Protein AF-A0A843CYY5-F1 (afdb_monomer)

Mean predicted aligned error: 7.15 Å

Solvent-accessible surface area (backbone atoms only — not comparable to full-atom values): 9189 Å² total; per-residue (Å²): 86,82,67,50,74,70,56,49,48,54,52,48,49,54,52,49,54,50,53,34,54,78,70,70,34,45,62,39,47,37,84,82,37,45,69,58,54,43,49,47,53,52,50,39,52,52,51,27,72,76,42,71,92,47,56,50,36,55,45,39,58,68,38,98,57,36,82,52,71,67,44,72,35,47,69,52,44,49,49,51,41,52,43,46,74,77,41,31,92,64,36,48,31,38,38,29,69,84,86,55,58,30,40,29,30,77,36,49,79,65,45,68,76,61,62,56,68,72,46,53,50,42,49,54,53,37,45,76,67,73,38,46,73,47,75,48,74,72,88,74,92,70,88,60,75,57,85,86,83,88,86,75,82,82,75,86,129

Radius of gyration: 20.11 Å; Cα contacts (8 Å, |Δi|>4): 180; chains: 1; bounding box: 52×56×54 Å

Foldseek 3Di:
DWQDPVSVLVVLLVVVVVVCVVLVKQKDFLVPCLVVLLVLLVVLVVVCVVPVVDDSLCSCCPPPCVRHHVDNGSLRSVLVNVLSVPPSVLFGMWIDSVVAIATEAEDEPVCVVDPDPSSVVSQVSSVVSVHHYYYDYDDDPDTDDDDDDDDDDDDDD

pLDDT: mean 85.27, std 10.94, range [46.12, 95.69]

Structure (mmCIF, N/CA/C/O backbone):
data_AF-A0A843CYY5-F1
#
_entry.id   AF-A0A843CYY5-F1
#
loop_
_atom_site.group_PDB
_atom_site.id
_atom_site.type_symbol
_atom_site.label_atom_id
_atom_site.label_alt_id
_atom_site.label_comp_id
_atom_site.label_asym_id
_atom_site.label_entity_id
_atom_site.label_seq_id
_atom_site.pdbx_PDB_ins_code
_atom_site.Cartn_x
_atom_site.Cartn_y
_atom_site.Cartn_z
_atom_site.occupancy
_atom_site.B_iso_or_equiv
_atom_site.auth_seq_id
_atom_site.auth_comp_id
_atom_site.auth_asym_id
_atom_site.auth_atom_id
_atom_site.pdbx_PDB_model_num
ATOM 1 N N . MET A 1 1 ? -15.734 -10.743 26.485 1.00 70.56 1 MET A N 1
ATOM 2 C CA . MET A 1 1 ? -14.469 -9.974 26.623 1.00 70.56 1 MET A CA 1
ATOM 3 C C . MET A 1 1 ? -14.651 -8.635 25.928 1.00 70.56 1 MET A C 1
ATOM 5 O O . MET A 1 1 ? -15.169 -8.648 24.818 1.00 70.56 1 MET A O 1
ATOM 9 N N . LYS A 1 2 ? -14.256 -7.518 26.558 1.00 68.62 2 LYS A N 1
ATOM 10 C CA . LYS A 1 2 ? -14.249 -6.201 25.900 1.00 68.62 2 LYS A CA 1
ATOM 11 C C . LYS A 1 2 ? -13.058 -6.090 24.951 1.00 68.62 2 LYS A C 1
ATOM 13 O O . LYS A 1 2 ? -11.943 -6.459 25.321 1.00 68.62 2 LYS A O 1
ATOM 18 N N . ILE A 1 3 ? -13.302 -5.602 23.741 1.00 70.12 3 ILE A N 1
ATOM 19 C CA . ILE A 1 3 ? -12.281 -5.445 22.703 1.00 70.12 3 ILE A CA 1
ATOM 20 C C . ILE A 1 3 ? -11.519 -4.131 22.943 1.00 70.12 3 ILE A C 1
ATOM 22 O O . ILE A 1 3 ? -12.120 -3.068 23.054 1.00 70.12 3 ILE A O 1
ATOM 26 N N . ASN A 1 4 ? -10.190 -4.205 23.073 1.00 78.12 4 ASN A N 1
ATOM 27 C CA . ASN A 1 4 ? -9.331 -3.030 23.271 1.00 78.12 4 ASN A CA 1
ATOM 28 C C . ASN A 1 4 ? -9.004 -2.322 21.939 1.00 78.12 4 ASN A C 1
ATOM 30 O O . ASN A 1 4 ? -9.298 -2.840 20.862 1.00 78.12 4 ASN A O 1
ATOM 34 N N . SER A 1 5 ? -8.357 -1.155 21.999 1.00 75.31 5 SER A N 1
ATOM 35 C CA . SER A 1 5 ? -8.037 -0.332 20.819 1.00 75.31 5 SER A CA 1
ATOM 36 C C . SER A 1 5 ? -7.195 -1.056 19.759 1.00 75.31 5 SER A C 1
ATOM 38 O O . SER A 1 5 ? -7.443 -0.897 18.566 1.00 75.31 5 SER A O 1
ATOM 40 N N . GLU A 1 6 ? -6.241 -1.898 20.165 1.00 80.00 6 GLU A N 1
ATOM 41 C CA . GLU A 1 6 ? -5.430 -2.696 19.235 1.00 80.00 6 GLU A CA 1
ATOM 42 C C . GLU A 1 6 ? -6.278 -3.741 18.496 1.00 80.00 6 GLU A C 1
ATOM 44 O O . GLU A 1 6 ? -6.157 -3.929 17.284 1.00 80.00 6 GLU A O 1
ATOM 49 N N . SER A 1 7 ? -7.169 -4.412 19.223 1.00 82.00 7 SER A N 1
ATOM 50 C CA . SER A 1 7 ? -8.082 -5.395 18.645 1.00 82.00 7 SER A CA 1
ATOM 51 C C . SER A 1 7 ? -9.117 -4.720 17.739 1.00 82.00 7 SER A C 1
ATOM 53 O O . SER A 1 7 ? -9.417 -5.240 16.667 1.00 82.00 7 SER A O 1
ATOM 55 N N . MET A 1 8 ? -9.579 -3.518 18.100 1.00 82.12 8 MET A N 1
ATOM 56 C CA . MET A 1 8 ? -10.411 -2.685 17.229 1.00 82.12 8 MET A CA 1
ATOM 57 C C . MET A 1 8 ? -9.681 -2.302 15.944 1.00 82.12 8 MET A C 1
ATOM 59 O O . MET A 1 8 ? -10.270 -2.403 14.871 1.00 82.12 8 MET A O 1
ATOM 63 N N . LYS A 1 9 ? -8.391 -1.940 16.008 1.00 84.25 9 LYS A N 1
ATOM 64 C CA . LYS A 1 9 ? -7.600 -1.675 14.798 1.00 84.25 9 LYS A CA 1
ATOM 65 C C . LYS A 1 9 ? -7.563 -2.900 13.878 1.00 84.25 9 LYS A C 1
ATOM 67 O O . LYS A 1 9 ? -7.775 -2.750 12.682 1.00 84.25 9 LYS A O 1
ATOM 72 N N . LYS A 1 10 ? -7.373 -4.110 14.417 1.00 87.12 10 LYS A N 1
ATOM 73 C CA . LYS A 1 10 ? -7.401 -5.354 13.619 1.00 87.12 10 LYS A CA 1
ATOM 74 C C . LYS A 1 10 ? -8.759 -5.587 12.950 1.00 87.12 10 LYS A C 1
ATOM 76 O O . LYS A 1 10 ? -8.797 -5.946 11.780 1.00 87.12 10 LYS A O 1
ATOM 81 N N . ILE A 1 11 ? -9.864 -5.336 13.655 1.00 87.75 11 ILE A N 1
ATOM 82 C CA . ILE A 1 11 ? -11.215 -5.419 13.072 1.00 87.75 11 ILE A CA 1
ATOM 83 C C . ILE A 1 11 ? -11.374 -4.403 11.938 1.00 87.75 11 ILE A C 1
ATOM 85 O O . ILE A 1 11 ? -11.865 -4.746 10.866 1.00 87.75 11 ILE A O 1
ATOM 89 N N . LEU A 1 12 ? -10.920 -3.167 12.145 1.00 88.94 12 LEU A N 1
ATOM 90 C CA . LEU A 1 12 ? -10.977 -2.126 11.122 1.00 88.94 12 LEU A CA 1
ATOM 91 C C . LEU A 1 12 ? -10.107 -2.450 9.904 1.00 88.94 12 LEU A C 1
ATOM 93 O O . LEU A 1 12 ? -10.493 -2.095 8.798 1.00 88.94 12 LEU A O 1
ATOM 97 N N . MET A 1 13 ? -8.975 -3.140 10.076 1.00 92.00 13 MET A N 1
ATOM 98 C CA . MET A 1 13 ? -8.178 -3.629 8.945 1.00 92.00 13 MET A CA 1
ATOM 99 C C . MET A 1 13 ? -8.980 -4.617 8.095 1.00 92.00 13 MET A C 1
ATOM 101 O O . MET A 1 13 ? -9.040 -4.450 6.883 1.00 92.00 13 MET A O 1
ATOM 105 N N . VAL A 1 14 ? -9.671 -5.576 8.722 1.00 92.31 14 VAL A N 1
ATOM 106 C CA . VAL A 1 14 ? -10.551 -6.517 8.004 1.00 92.31 14 VAL A CA 1
ATOM 107 C C . VAL A 1 14 ? -11.689 -5.778 7.294 1.00 92.31 14 VAL A C 1
ATOM 109 O O . VAL A 1 14 ? -12.006 -6.083 6.148 1.00 92.31 14 VAL A O 1
ATOM 112 N N . LEU A 1 15 ? -12.287 -4.775 7.944 1.00 91.69 15 LEU A N 1
ATOM 113 C CA . LEU A 1 15 ? -13.324 -3.945 7.323 1.00 91.69 15 LEU A CA 1
ATOM 114 C C . LEU A 1 15 ? -12.790 -3.133 6.136 1.00 91.69 15 LEU A C 1
ATOM 116 O O . LEU A 1 15 ? -13.495 -3.002 5.140 1.00 91.69 15 LEU A O 1
ATOM 120 N N . ALA A 1 16 ? -11.566 -2.610 6.221 1.00 93.06 16 ALA A N 1
ATOM 121 C CA . ALA A 1 16 ? -10.923 -1.899 5.121 1.00 93.06 16 ALA A CA 1
ATOM 122 C C . ALA A 1 16 ? -10.703 -2.828 3.921 1.00 93.06 16 ALA A C 1
ATOM 124 O O . ALA A 1 16 ? -11.078 -2.485 2.805 1.00 93.06 16 ALA A O 1
ATOM 125 N N . GLU A 1 17 ? -10.180 -4.032 4.155 1.00 94.31 17 GLU A N 1
ATOM 126 C CA . GLU A 1 17 ? -10.007 -5.047 3.114 1.00 94.31 17 GLU A CA 1
ATOM 127 C C . GLU A 1 17 ? -11.332 -5.426 2.447 1.00 94.31 17 GLU A C 1
ATOM 129 O O . GLU A 1 17 ? -11.423 -5.444 1.219 1.00 94.31 17 GLU A O 1
ATOM 134 N N . GLN A 1 18 ? -12.381 -5.674 3.238 1.00 94.06 18 GLN A N 1
ATOM 135 C CA . GLN A 1 18 ? -13.714 -5.947 2.700 1.00 94.06 18 GLN A CA 1
ATOM 136 C C . GLN A 1 18 ? -14.217 -4.773 1.855 1.00 94.06 18 GLN A C 1
ATOM 138 O O . GLN A 1 18 ? -14.680 -4.981 0.738 1.00 94.06 18 GLN A O 1
ATOM 143 N N . TYR A 1 19 ? -14.056 -3.542 2.344 1.00 93.19 19 TYR A N 1
ATOM 144 C CA . TYR A 1 19 ? -14.437 -2.341 1.610 1.00 93.19 19 TYR A CA 1
ATOM 145 C C . TYR A 1 19 ? -13.687 -2.223 0.275 1.00 93.19 19 TYR A C 1
ATOM 147 O O . TYR A 1 19 ? -14.298 -1.909 -0.745 1.00 93.19 19 TYR A O 1
ATOM 155 N N . PHE A 1 20 ? -12.384 -2.506 0.244 1.00 94.31 20 PHE A N 1
ATOM 156 C CA . PHE A 1 20 ? -11.608 -2.501 -0.998 1.00 94.31 20 PHE A CA 1
ATOM 157 C C . PHE A 1 20 ? -12.118 -3.559 -1.981 1.00 94.31 20 PHE A C 1
ATOM 159 O O . PHE A 1 20 ? -12.331 -3.245 -3.153 1.00 94.31 20 PHE A O 1
ATOM 166 N N . ASN A 1 21 ? -12.380 -4.777 -1.502 1.00 94.25 21 ASN A N 1
ATOM 167 C CA . ASN A 1 21 ? -12.911 -5.867 -2.322 1.00 94.25 21 ASN A CA 1
ATOM 168 C C . ASN A 1 21 ? -14.297 -5.542 -2.896 1.00 94.25 21 ASN A C 1
ATOM 170 O O . ASN A 1 21 ? -14.517 -5.734 -4.092 1.00 94.25 21 ASN A O 1
ATOM 174 N N . ASP A 1 22 ? -15.203 -4.993 -2.084 1.00 95.62 22 ASP A N 1
ATOM 175 C CA . ASP A 1 22 ? -16.561 -4.622 -2.505 1.00 95.62 22 ASP A CA 1
ATOM 176 C C . ASP A 1 22 ? -16.556 -3.530 -3.587 1.00 95.62 22 ASP A C 1
ATOM 178 O O . ASP A 1 22 ? -17.421 -3.511 -4.463 1.00 95.62 22 ASP A O 1
ATOM 182 N N . ASN A 1 23 ? -15.556 -2.643 -3.565 1.00 93.69 23 ASN A N 1
ATOM 183 C CA . ASN A 1 23 ? -15.362 -1.603 -4.580 1.00 93.69 23 ASN A CA 1
ATOM 184 C C . ASN A 1 23 ? -14.500 -2.064 -5.772 1.00 93.69 23 ASN A C 1
ATOM 186 O O . ASN A 1 23 ? -14.226 -1.276 -6.678 1.00 93.69 23 ASN A O 1
ATOM 190 N N . GLY A 1 24 ? -14.053 -3.325 -5.794 1.00 92.81 24 GLY A N 1
ATOM 191 C CA .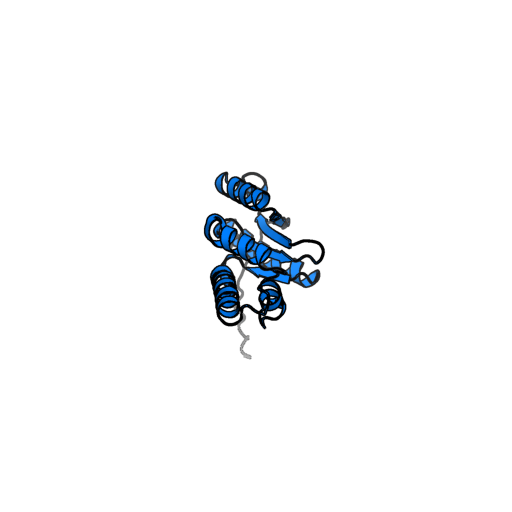 GLY A 1 24 ? -13.190 -3.863 -6.848 1.00 92.81 24 GLY A CA 1
ATOM 192 C C . GLY A 1 24 ? -11.792 -3.236 -6.892 1.00 92.81 24 GLY A C 1
ATOM 193 O O . GLY A 1 24 ? -11.138 -3.255 -7.937 1.00 92.81 24 GLY A O 1
ATOM 194 N N . TRP A 1 25 ? -11.334 -2.654 -5.784 1.00 93.44 25 TRP A N 1
ATOM 195 C CA . TRP A 1 25 ? -10.016 -2.037 -5.679 1.00 93.44 25 TRP A CA 1
ATOM 196 C C . TRP A 1 25 ? -8.936 -3.093 -5.486 1.00 93.44 25 TRP A C 1
ATOM 198 O O . TRP A 1 25 ? -9.127 -4.098 -4.801 1.00 93.44 25 TRP A O 1
ATOM 208 N N . LYS A 1 26 ? -7.763 -2.849 -6.074 1.00 92.44 26 LYS A N 1
ATOM 209 C CA . LYS A 1 26 ? -6.587 -3.694 -5.840 1.00 92.44 26 LYS A CA 1
ATOM 210 C C . LYS A 1 26 ? -5.813 -3.131 -4.665 1.00 92.44 26 LYS A C 1
ATOM 212 O O . LYS A 1 26 ? -5.663 -1.917 -4.553 1.00 92.44 26 LYS A O 1
ATOM 217 N N . TYR A 1 27 ? -5.296 -3.998 -3.809 1.00 94.06 27 TYR A N 1
ATOM 218 C CA . TYR A 1 27 ? -4.493 -3.573 -2.675 1.00 94.06 27 TYR A CA 1
ATOM 219 C C . TYR A 1 27 ? -3.471 -4.637 -2.285 1.00 94.06 27 TYR A C 1
ATOM 221 O O . TYR A 1 27 ? -3.600 -5.806 -2.652 1.00 94.06 27 TYR A O 1
ATOM 229 N N . PHE A 1 28 ? -2.460 -4.226 -1.524 1.00 94.19 28 PHE A N 1
ATOM 230 C CA . PHE A 1 28 ? -1.597 -5.141 -0.783 1.00 94.19 28 PHE A CA 1
ATOM 231 C C . PHE A 1 28 ? -1.404 -4.659 0.654 1.00 94.19 28 PHE A C 1
ATOM 233 O O . PHE A 1 28 ? -1.448 -3.455 0.932 1.00 94.19 28 PHE A O 1
ATOM 240 N N . SER A 1 29 ? -1.174 -5.606 1.562 1.00 94.44 29 SER A N 1
ATOM 241 C CA . SER A 1 29 ? -0.859 -5.315 2.960 1.00 94.44 29 SER A CA 1
ATOM 242 C C . SER A 1 29 ? 0.598 -4.894 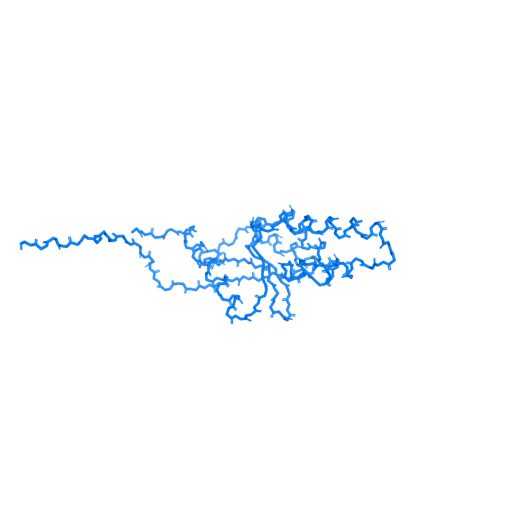3.067 1.00 94.44 29 SER A C 1
ATOM 244 O O . SER A 1 29 ? 1.505 -5.653 2.721 1.00 94.44 29 SER A O 1
ATOM 246 N N . VAL A 1 30 ? 0.852 -3.687 3.575 1.00 94.81 30 VAL A N 1
ATOM 247 C CA . VAL A 1 30 ? 2.226 -3.198 3.757 1.00 94.81 30 VAL A CA 1
ATOM 248 C C . VAL A 1 30 ? 2.983 -4.125 4.701 1.00 94.81 30 VAL A C 1
ATOM 250 O O . VAL A 1 30 ? 4.123 -4.497 4.432 1.00 94.81 30 VAL A O 1
ATOM 253 N N . ARG A 1 31 ? 2.332 -4.587 5.768 1.00 92.00 31 ARG A N 1
ATOM 254 C CA . ARG A 1 31 ? 2.948 -5.483 6.748 1.00 92.00 31 ARG A CA 1
ATOM 255 C C . ARG A 1 31 ? 3.338 -6.841 6.161 1.00 92.00 31 ARG A C 1
ATOM 257 O O . ARG A 1 31 ? 4.366 -7.384 6.550 1.00 92.00 31 ARG A O 1
ATOM 264 N N . GLU A 1 32 ? 2.523 -7.400 5.272 1.00 92.50 32 GLU A N 1
ATOM 265 C CA . GLU A 1 32 ? 2.693 -8.782 4.796 1.00 92.50 32 GLU A CA 1
ATOM 266 C C . GLU A 1 32 ? 3.421 -8.889 3.453 1.00 92.50 32 GLU A C 1
ATOM 268 O O . GLU A 1 32 ? 4.015 -9.928 3.144 1.00 92.50 32 GLU A O 1
ATOM 273 N N . ASP A 1 33 ? 3.367 -7.836 2.637 1.00 93.19 33 ASP A N 1
ATOM 274 C CA . ASP A 1 33 ? 3.851 -7.868 1.260 1.00 93.19 33 ASP A CA 1
ATOM 275 C C . ASP A 1 33 ? 5.047 -6.944 1.001 1.00 93.19 33 ASP A C 1
ATOM 277 O O . ASP A 1 33 ? 5.618 -7.025 -0.086 1.00 93.19 33 ASP A O 1
ATOM 281 N N . SER A 1 34 ? 5.502 -6.139 1.975 1.00 92.88 34 SER A N 1
ATOM 282 C CA . SER A 1 34 ? 6.645 -5.219 1.795 1.00 92.88 34 SER A CA 1
ATOM 283 C C . SER A 1 34 ? 7.877 -5.890 1.187 1.00 92.88 34 SER A C 1
ATOM 285 O O . SER A 1 34 ? 8.408 -5.417 0.185 1.00 92.88 34 SER A O 1
ATOM 287 N N . GLU A 1 35 ? 8.318 -7.018 1.747 1.00 92.62 35 GLU A N 1
ATOM 288 C CA . GLU A 1 35 ? 9.489 -7.749 1.241 1.00 92.62 35 GLU A CA 1
ATOM 289 C C . GLU A 1 35 ? 9.269 -8.274 -0.183 1.00 92.62 35 GLU A C 1
ATOM 291 O O . GLU A 1 35 ? 10.188 -8.289 -1.003 1.00 92.62 35 GLU A O 1
ATOM 296 N N . LYS A 1 36 ? 8.036 -8.671 -0.514 1.00 92.88 36 LYS A N 1
ATOM 297 C CA . LYS A 1 36 ? 7.690 -9.172 -1.849 1.00 92.88 36 LYS A CA 1
ATOM 298 C C . LYS A 1 36 ? 7.710 -8.043 -2.878 1.00 92.88 36 LYS A C 1
ATOM 300 O O . LYS A 1 36 ? 8.183 -8.265 -3.989 1.00 92.88 36 LYS A O 1
ATOM 305 N N . VAL A 1 37 ? 7.249 -6.846 -2.506 1.00 93.12 37 VAL A N 1
ATOM 306 C CA . VAL A 1 37 ? 7.317 -5.639 -3.348 1.00 93.12 37 VAL A CA 1
ATOM 307 C C . VAL A 1 37 ? 8.774 -5.232 -3.585 1.00 93.12 37 VAL A C 1
ATOM 309 O O . VAL A 1 37 ? 9.156 -4.947 -4.719 1.00 93.12 37 VAL A O 1
ATOM 312 N N . GLN A 1 38 ? 9.608 -5.260 -2.542 1.00 93.25 38 GLN A N 1
ATOM 313 C CA . GLN A 1 38 ? 11.040 -4.957 -2.656 1.00 93.25 38 GLN A CA 1
ATOM 314 C C . GLN A 1 38 ? 11.749 -5.947 -3.583 1.00 93.25 38 GLN A C 1
ATOM 316 O O . GLN A 1 38 ? 12.386 -5.541 -4.554 1.00 93.25 38 GLN A O 1
ATOM 321 N N . LYS A 1 39 ? 11.548 -7.250 -3.356 1.00 93.25 39 LYS A N 1
ATOM 322 C CA . LYS A 1 39 ? 12.090 -8.306 -4.216 1.00 93.25 39 LYS A CA 1
ATOM 323 C C . LYS A 1 39 ? 11.617 -8.170 -5.662 1.00 93.25 39 LYS A C 1
ATOM 325 O O . LYS A 1 39 ? 12.393 -8.364 -6.590 1.00 93.25 39 LYS A O 1
ATOM 330 N N . PHE A 1 40 ? 10.356 -7.799 -5.871 1.00 92.94 40 PHE A N 1
ATOM 331 C CA . PHE A 1 40 ? 9.831 -7.557 -7.208 1.00 92.94 40 PHE A CA 1
ATOM 332 C C . PHE A 1 40 ? 10.576 -6.423 -7.930 1.00 92.94 40 PHE A C 1
ATOM 334 O O . PHE A 1 40 ? 10.913 -6.562 -9.106 1.00 92.94 40 PHE A O 1
ATOM 341 N N . ALA A 1 41 ? 10.901 -5.330 -7.236 1.00 93.62 41 ALA A N 1
ATOM 342 C CA . ALA A 1 41 ? 11.696 -4.250 -7.817 1.00 93.62 41 ALA A CA 1
ATOM 343 C C . ALA A 1 41 ? 13.135 -4.686 -8.149 1.00 93.62 41 ALA A C 1
ATOM 345 O O . ALA A 1 41 ? 13.662 -4.321 -9.204 1.00 93.62 41 ALA A O 1
ATOM 346 N N . GLU A 1 42 ? 13.757 -5.502 -7.294 1.00 94.50 42 GLU A N 1
ATOM 347 C CA . GLU A 1 42 ? 15.066 -6.109 -7.571 1.00 94.50 42 GLU A CA 1
ATOM 348 C C . GLU A 1 42 ? 15.020 -7.011 -8.811 1.00 94.50 42 GLU A C 1
ATOM 350 O O . GLU A 1 42 ? 15.892 -6.922 -9.680 1.00 94.50 42 GLU A O 1
ATOM 355 N N . ASP A 1 43 ? 13.976 -7.835 -8.930 1.00 92.75 43 ASP A N 1
ATOM 356 C CA . ASP A 1 43 ? 13.751 -8.732 -10.061 1.00 92.75 43 ASP A CA 1
ATOM 357 C C . ASP A 1 43 ? 13.598 -7.957 -11.372 1.00 92.75 43 ASP A C 1
ATOM 359 O O . ASP A 1 43 ? 14.283 -8.272 -12.348 1.00 92.75 43 ASP A O 1
ATOM 363 N N . VAL A 1 44 ? 12.769 -6.907 -11.383 1.00 92.31 44 VAL A N 1
ATOM 364 C CA . VAL A 1 44 ? 12.598 -6.012 -12.539 1.00 92.31 44 VAL A CA 1
ATOM 365 C C . VAL A 1 44 ? 13.929 -5.381 -12.939 1.00 92.31 44 VAL A C 1
ATOM 367 O O . VAL A 1 44 ? 14.290 -5.375 -14.118 1.00 92.31 44 VAL A O 1
ATOM 370 N N . ASN A 1 45 ? 14.697 -4.869 -11.973 1.00 94.06 45 ASN A N 1
ATOM 371 C CA . ASN A 1 45 ? 15.976 -4.238 -12.277 1.00 94.06 45 ASN A CA 1
ATOM 372 C C . ASN A 1 45 ? 16.993 -5.248 -12.829 1.00 94.06 45 ASN A C 1
ATOM 374 O O . ASN A 1 45 ? 17.699 -4.946 -13.788 1.00 94.06 45 ASN A O 1
ATOM 378 N N . ARG A 1 46 ? 17.039 -6.462 -12.276 1.00 94.06 46 ARG A N 1
ATOM 379 C CA . ARG A 1 46 ? 17.898 -7.547 -12.762 1.00 94.06 46 ARG A CA 1
ATOM 380 C C . ARG A 1 46 ? 17.532 -7.985 -14.181 1.00 94.06 46 ARG A C 1
ATOM 382 O O . ARG A 1 46 ? 18.429 -8.160 -15.001 1.00 94.06 46 ARG A O 1
ATOM 389 N N . GLN A 1 47 ? 16.242 -8.132 -14.483 1.00 92.00 47 GLN A N 1
ATOM 390 C CA . GLN A 1 47 ? 15.765 -8.477 -15.828 1.00 92.00 47 GLN A CA 1
ATOM 391 C C . GLN A 1 47 ?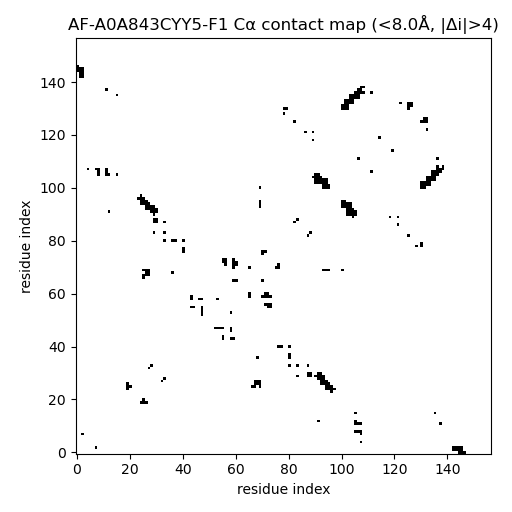 16.133 -7.397 -16.848 1.00 92.00 47 GLN A C 1
ATOM 393 O O . GLN A 1 47 ? 16.657 -7.711 -17.914 1.00 92.00 47 GLN A O 1
ATOM 398 N N . TYR A 1 48 ? 15.947 -6.126 -16.491 1.00 93.12 48 TYR A N 1
ATOM 399 C CA . TYR A 1 48 ? 16.366 -5.006 -17.328 1.00 93.12 48 TYR A CA 1
ATOM 400 C C . TYR A 1 48 ? 17.876 -4.996 -17.592 1.00 93.12 48 TYR A C 1
ATOM 402 O O . TYR A 1 48 ? 18.299 -4.782 -18.723 1.00 93.12 48 TYR A O 1
ATOM 410 N N . LEU A 1 49 ? 18.702 -5.255 -16.572 1.00 94.19 49 LEU A N 1
ATOM 411 C CA . LEU A 1 49 ? 20.157 -5.317 -16.744 1.00 94.19 49 LEU A CA 1
ATOM 412 C C . LEU A 1 49 ? 20.590 -6.460 -17.673 1.00 94.19 49 LEU A C 1
ATOM 414 O O . LEU A 1 49 ? 21.566 -6.291 -18.403 1.00 94.19 49 LEU A O 1
ATOM 418 N N . ALA A 1 50 ? 19.866 -7.584 -17.671 1.00 94.00 50 ALA A N 1
ATOM 419 C CA . ALA A 1 50 ? 20.114 -8.712 -18.568 1.00 94.00 50 ALA A CA 1
ATOM 420 C C . ALA A 1 50 ? 19.633 -8.457 -20.011 1.00 94.00 50 ALA A C 1
ATOM 422 O O . ALA A 1 50 ? 20.276 -8.908 -20.957 1.00 94.00 50 ALA A O 1
ATOM 423 N N . TYR A 1 51 ? 18.533 -7.718 -20.188 1.00 91.94 51 TYR A N 1
ATOM 424 C CA . TYR A 1 51 ? 17.895 -7.465 -21.484 1.00 91.94 51 TYR A CA 1
ATOM 425 C C . TYR A 1 51 ? 17.491 -5.989 -21.614 1.00 91.94 51 TYR A C 1
ATOM 427 O O . TYR A 1 51 ? 16.320 -5.618 -21.494 1.00 91.94 51 TYR A O 1
ATOM 435 N N . GLN A 1 52 ? 18.484 -5.135 -21.867 1.00 89.50 52 GLN A N 1
ATOM 436 C CA . GLN A 1 52 ? 18.327 -3.671 -21.868 1.00 89.50 52 GLN A CA 1
ATOM 437 C C . GLN A 1 52 ? 17.480 -3.127 -23.029 1.00 89.50 52 GLN A C 1
ATOM 439 O O . GLN A 1 52 ? 17.096 -1.961 -23.024 1.00 89.50 52 GLN A O 1
ATOM 444 N N . ASN A 1 53 ? 17.178 -3.957 -24.028 1.00 91.12 53 ASN A N 1
ATOM 445 C CA . ASN A 1 53 ? 16.300 -3.610 -25.144 1.00 91.12 53 ASN A CA 1
ATOM 446 C C . ASN A 1 53 ? 14.810 -3.559 -24.755 1.00 91.12 53 ASN A C 1
ATOM 448 O O . ASN A 1 53 ? 13.998 -3.097 -25.552 1.00 91.12 53 ASN A O 1
ATOM 452 N N . ILE A 1 54 ? 14.446 -4.027 -23.558 1.00 90.62 54 ILE A N 1
ATOM 453 C CA . ILE A 1 54 ? 13.085 -3.983 -23.014 1.00 90.62 54 ILE A CA 1
ATOM 454 C C . ILE A 1 54 ? 13.059 -2.983 -21.855 1.00 90.62 54 ILE A C 1
ATOM 456 O O . ILE A 1 54 ? 13.934 -3.005 -20.993 1.00 90.62 54 ILE A O 1
ATOM 460 N N . SER A 1 55 ? 12.063 -2.095 -21.811 1.00 92.12 55 SER A N 1
ATOM 461 C CA . SER A 1 55 ? 11.974 -1.080 -20.756 1.00 92.12 55 SER A CA 1
ATOM 462 C C . SER A 1 55 ? 11.608 -1.688 -19.396 1.00 92.12 55 SER A C 1
ATOM 464 O O . SER A 1 55 ? 10.894 -2.687 -19.306 1.00 92.12 55 SER A O 1
ATOM 466 N N . ARG A 1 56 ? 12.046 -1.050 -18.301 1.00 92.75 56 ARG A N 1
ATOM 467 C CA . ARG A 1 56 ? 11.625 -1.445 -16.942 1.00 92.75 56 ARG A CA 1
ATOM 468 C C . ARG A 1 56 ? 10.111 -1.378 -16.764 1.00 92.75 56 ARG A C 1
ATOM 470 O O . ARG A 1 56 ? 9.546 -2.264 -16.136 1.00 92.75 56 ARG A O 1
ATOM 477 N N . ASP A 1 57 ? 9.459 -0.382 -17.360 1.00 92.69 57 ASP A N 1
ATOM 478 C CA . ASP A 1 57 ? 7.998 -0.259 -17.329 1.00 92.69 57 ASP A CA 1
ATOM 479 C C . ASP A 1 57 ? 7.314 -1.467 -17.963 1.00 92.69 57 ASP A C 1
ATOM 481 O O . ASP A 1 57 ? 6.334 -1.971 -17.417 1.00 92.69 57 ASP A O 1
ATOM 485 N N . TRP A 1 58 ? 7.864 -1.986 -19.066 1.00 91.50 58 TRP A N 1
ATOM 486 C CA . TRP A 1 58 ? 7.354 -3.208 -19.671 1.00 91.50 58 TRP A CA 1
ATOM 487 C C . TRP A 1 58 ? 7.438 -4.378 -18.687 1.00 91.50 58 TRP A C 1
ATOM 489 O O . TRP A 1 58 ? 6.452 -5.089 -18.522 1.00 91.50 58 TRP A O 1
ATOM 499 N N . TYR A 1 59 ? 8.551 -4.547 -17.967 1.00 90.38 59 TYR A N 1
ATOM 500 C CA . TYR A 1 59 ? 8.675 -5.599 -16.948 1.00 90.38 59 TYR A CA 1
ATOM 501 C C . TYR A 1 59 ? 7.712 -5.416 -15.773 1.00 90.38 59 TYR A C 1
ATOM 503 O O . TYR A 1 59 ? 7.104 -6.389 -15.330 1.00 90.38 59 TYR A O 1
ATOM 511 N N . VAL A 1 60 ? 7.519 -4.183 -15.297 1.00 90.19 60 VAL A N 1
ATOM 512 C CA . VAL A 1 60 ? 6.523 -3.884 -14.255 1.00 90.19 60 VAL A CA 1
ATOM 513 C C . VAL A 1 60 ? 5.131 -4.320 -14.717 1.00 90.19 60 VAL A C 1
ATOM 515 O O . VAL A 1 60 ? 4.427 -5.025 -13.994 1.00 90.19 60 VAL A O 1
ATOM 518 N N . GLN A 1 61 ? 4.768 -3.971 -15.952 1.00 86.88 61 GLN A N 1
ATOM 519 C CA . GLN A 1 61 ? 3.453 -4.246 -16.523 1.00 86.88 61 GLN A CA 1
ATOM 520 C C . GLN A 1 61 ? 3.254 -5.697 -16.977 1.00 86.88 61 GLN A C 1
ATOM 522 O O . GLN A 1 61 ? 2.125 -6.153 -17.008 1.00 86.88 61 GLN A O 1
ATOM 527 N N . ASN A 1 62 ? 4.300 -6.437 -17.338 1.00 85.12 62 ASN A N 1
ATOM 528 C CA . ASN A 1 62 ? 4.156 -7.778 -17.927 1.00 85.12 62 ASN A CA 1
ATOM 529 C C . ASN A 1 62 ? 4.643 -8.897 -17.003 1.00 85.12 62 ASN A C 1
ATOM 531 O O . ASN A 1 62 ? 4.631 -10.071 -17.372 1.00 85.12 62 ASN A O 1
ATOM 535 N N . SER A 1 63 ? 5.066 -8.561 -15.786 1.00 75.62 63 SER A N 1
ATOM 536 C CA . SER A 1 63 ? 5.351 -9.571 -14.776 1.00 75.62 63 SER A CA 1
ATOM 537 C C . SER A 1 63 ? 4.073 -10.316 -14.372 1.00 75.62 63 SER A C 1
ATOM 539 O O . SER A 1 63 ? 3.002 -9.724 -14.253 1.00 75.62 63 SER A O 1
ATOM 541 N N . GLY A 1 64 ? 4.183 -11.609 -14.046 1.00 65.62 64 GLY A N 1
ATOM 542 C CA . GLY A 1 64 ? 3.064 -12.374 -13.464 1.00 65.62 64 GLY A CA 1
ATOM 543 C C . GLY A 1 64 ? 2.530 -11.789 -12.143 1.00 65.62 64 GLY A C 1
ATOM 544 O O . GLY A 1 64 ? 1.463 -12.177 -11.676 1.00 65.62 64 GLY A O 1
ATOM 545 N N . SER A 1 65 ? 3.253 -10.824 -11.565 1.00 62.00 65 SER A N 1
ATOM 546 C CA . SER A 1 65 ? 2.905 -10.072 -10.361 1.00 62.00 65 SER A CA 1
ATOM 547 C C . SER A 1 65 ? 2.134 -8.774 -10.637 1.00 62.00 65 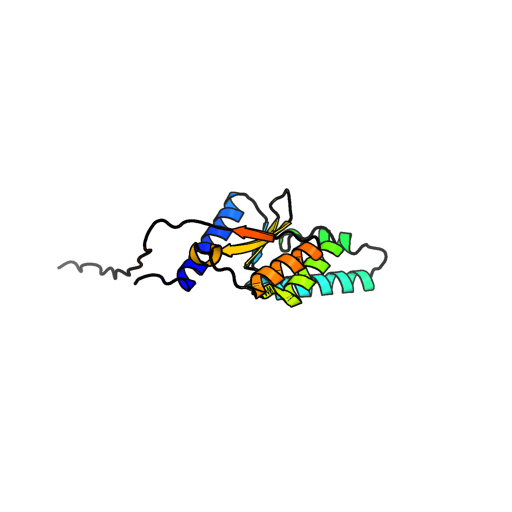SER A C 1
ATOM 549 O O . SER A 1 65 ? 1.815 -8.072 -9.679 1.00 62.00 65 SER A O 1
ATOM 551 N N . GLN A 1 66 ? 1.809 -8.440 -11.896 1.00 57.44 66 GLN A N 1
ATOM 552 C CA . GLN A 1 66 ? 1.172 -7.167 -12.281 1.00 57.44 66 GLN A CA 1
ATOM 553 C C . GLN A 1 66 ? -0.098 -6.860 -11.466 1.00 57.44 66 GLN A C 1
ATOM 555 O O . GLN A 1 66 ? -0.347 -5.719 -11.085 1.00 57.44 66 GLN A O 1
ATOM 560 N N . ASN A 1 67 ? -0.893 -7.883 -11.143 1.00 59.66 67 ASN A N 1
ATOM 561 C CA . ASN A 1 67 ? -2.113 -7.707 -10.352 1.00 59.66 67 ASN A CA 1
ATOM 562 C C . ASN A 1 67 ? -1.869 -7.507 -8.852 1.00 59.66 67 ASN A C 1
ATOM 564 O O . ASN A 1 67 ? -2.790 -7.092 -8.157 1.00 59.66 67 ASN A O 1
ATOM 568 N N . ARG A 1 68 ? -0.667 -7.802 -8.349 1.00 69.56 68 ARG A N 1
ATOM 569 C CA . ARG A 1 68 ? -0.411 -7.925 -6.911 1.00 69.56 68 ARG A CA 1
ATOM 570 C C . ARG A 1 68 ? 0.076 -6.637 -6.256 1.00 69.56 68 ARG A C 1
ATOM 572 O O . ARG A 1 68 ? -0.284 -6.379 -5.118 1.00 69.56 68 ARG A O 1
ATOM 579 N N . PHE A 1 69 ? 0.889 -5.836 -6.946 1.00 80.75 69 PHE A N 1
ATOM 580 C CA . PHE A 1 69 ? 1.600 -4.711 -6.312 1.00 80.75 69 PHE A CA 1
ATOM 581 C C . PHE A 1 69 ? 1.156 -3.326 -6.785 1.00 80.75 69 PHE A C 1
ATOM 583 O O . PHE A 1 69 ? 1.782 -2.330 -6.435 1.00 80.75 69 PHE A O 1
ATOM 590 N N . CYS A 1 70 ? 0.074 -3.260 -7.565 1.00 83.31 70 CYS A N 1
ATOM 591 C CA . CYS A 1 70 ? -0.624 -2.035 -7.975 1.00 83.31 70 CYS A CA 1
ATOM 592 C C . CYS A 1 70 ? 0.183 -1.027 -8.830 1.00 83.31 70 CYS A C 1
ATOM 594 O O . CYS A 1 70 ? -0.417 -0.159 -9.448 1.00 83.31 70 CYS A O 1
ATOM 596 N N . CYS A 1 71 ? 1.506 -1.136 -8.941 1.00 88.69 71 CYS A N 1
ATOM 597 C CA . CYS A 1 71 ? 2.342 -0.179 -9.671 1.00 88.69 71 CYS A CA 1
ATOM 598 C C . CYS A 1 71 ? 2.220 -0.337 -11.199 1.00 88.69 71 CYS A C 1
ATOM 600 O O . CYS A 1 71 ? 2.209 -1.455 -11.716 1.00 88.69 71 CYS A O 1
ATOM 602 N N . ARG A 1 72 ? 2.178 0.781 -11.937 1.00 88.44 72 ARG A N 1
ATOM 603 C CA . ARG A 1 72 ? 2.071 0.818 -13.411 1.00 88.44 72 ARG A CA 1
ATOM 604 C C . ARG A 1 72 ? 3.350 1.261 -14.120 1.00 88.44 72 ARG A C 1
ATOM 606 O O . ARG A 1 72 ? 3.446 1.076 -15.334 1.00 88.44 72 ARG A O 1
ATOM 613 N N . SER A 1 73 ? 4.310 1.826 -13.393 1.00 91.81 73 SER A N 1
ATOM 614 C CA . SER A 1 73 ? 5.621 2.218 -13.917 1.00 91.81 73 SER A CA 1
ATOM 615 C C . SER A 1 73 ? 6.745 1.867 -12.948 1.00 91.81 73 SER A C 1
ATOM 617 O O . SER A 1 73 ? 6.533 1.619 -11.758 1.00 91.81 73 SER A O 1
ATOM 619 N N . TRP A 1 74 ? 7.966 1.861 -13.468 1.00 93.25 74 TRP A N 1
ATOM 620 C CA . TRP A 1 74 ? 9.187 1.687 -12.700 1.00 93.25 74 TRP A CA 1
ATOM 621 C C . TRP A 1 74 ? 9.408 2.817 -11.699 1.00 93.25 74 TRP A C 1
ATOM 623 O O . TRP A 1 74 ? 9.834 2.567 -10.574 1.00 93.25 74 TRP A O 1
ATOM 633 N N . ASP A 1 75 ? 9.118 4.057 -12.091 1.00 92.81 75 ASP A N 1
ATOM 634 C CA . ASP A 1 75 ? 9.273 5.207 -11.202 1.00 92.81 75 ASP A CA 1
ATOM 635 C C . ASP A 1 75 ? 8.316 5.134 -10.013 1.00 92.81 75 ASP A C 1
ATOM 637 O O . ASP A 1 75 ? 8.736 5.359 -8.880 1.00 92.81 75 ASP A O 1
ATOM 641 N N . GLU A 1 76 ? 7.071 4.718 -10.244 1.00 91.50 76 GLU A N 1
ATOM 642 C CA . GLU A 1 76 ? 6.117 4.473 -9.167 1.00 91.50 76 GLU A CA 1
ATOM 643 C C . GLU A 1 76 ? 6.573 3.336 -8.250 1.00 91.50 76 GLU A C 1
ATOM 645 O O . GLU A 1 76 ? 6.599 3.511 -7.032 1.00 91.50 76 GLU A O 1
ATOM 650 N N . LEU A 1 77 ? 6.997 2.200 -8.817 1.00 93.31 77 LEU A N 1
ATOM 651 C CA . LEU A 1 77 ? 7.488 1.066 -8.034 1.00 93.31 77 LEU A CA 1
ATOM 652 C C . LEU A 1 77 ? 8.685 1.459 -7.156 1.00 93.31 77 LEU A C 1
ATOM 654 O O . LEU A 1 77 ? 8.732 1.089 -5.984 1.00 93.31 77 LEU A O 1
ATOM 658 N N . LYS A 1 78 ? 9.627 2.247 -7.686 1.00 94.31 78 LYS A N 1
ATOM 659 C CA . LYS A 1 78 ? 10.748 2.787 -6.903 1.00 94.31 78 LYS A CA 1
ATOM 660 C C . LYS A 1 78 ? 10.272 3.674 -5.758 1.00 94.31 78 LYS A C 1
ATOM 662 O O . LYS A 1 78 ? 10.771 3.523 -4.646 1.00 94.31 78 LYS A O 1
ATOM 667 N N . SER A 1 79 ? 9.338 4.592 -6.015 1.00 93.38 79 SER A N 1
ATOM 668 C CA . SER A 1 79 ? 8.814 5.482 -4.975 1.00 93.38 79 SER A CA 1
ATOM 669 C C . SER A 1 79 ? 8.124 4.698 -3.864 1.00 93.38 79 SER A C 1
ATOM 671 O O . SER A 1 79 ? 8.393 4.940 -2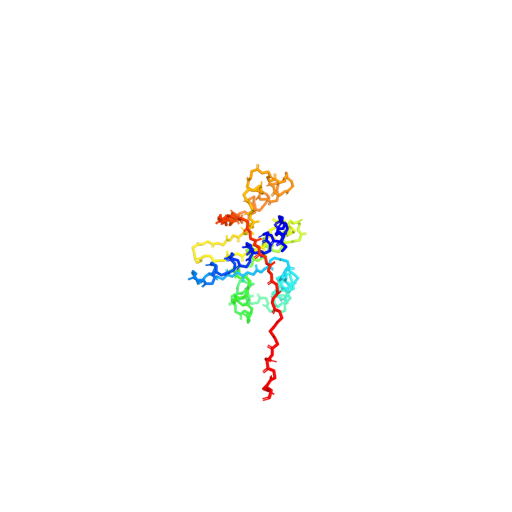.689 1.00 93.38 79 SER A O 1
ATOM 673 N N . VAL A 1 80 ? 7.304 3.708 -4.228 1.00 93.81 80 VAL A N 1
ATOM 674 C CA . VAL A 1 80 ? 6.652 2.805 -3.273 1.00 93.81 80 VAL A CA 1
ATOM 675 C C . VAL A 1 80 ? 7.697 2.050 -2.456 1.00 93.81 80 VAL A C 1
ATOM 677 O O . VAL A 1 80 ? 7.644 2.098 -1.233 1.00 93.81 80 VAL A O 1
ATOM 680 N N . VAL A 1 81 ? 8.688 1.417 -3.091 1.00 94.81 81 VAL A N 1
ATOM 681 C CA . VAL A 1 81 ? 9.758 0.688 -2.387 1.00 94.81 81 VAL A CA 1
ATOM 682 C C . VAL A 1 81 ? 10.533 1.585 -1.424 1.00 94.81 81 VAL A C 1
ATOM 684 O O . VAL A 1 81 ? 10.776 1.179 -0.289 1.00 94.81 81 VAL A O 1
ATOM 687 N N . ASN A 1 82 ? 10.878 2.806 -1.834 1.00 94.69 82 ASN A N 1
ATOM 688 C CA . ASN A 1 82 ? 11.590 3.744 -0.970 1.00 94.69 82 ASN A CA 1
ATOM 689 C C . ASN A 1 82 ? 10.760 4.104 0.273 1.00 94.69 82 ASN A C 1
ATOM 691 O O . ASN A 1 82 ? 11.263 4.061 1.395 1.00 94.69 82 ASN A O 1
ATOM 695 N N . ILE A 1 83 ? 9.464 4.383 0.097 1.00 93.38 83 ILE A N 1
ATOM 696 C CA . ILE A 1 83 ? 8.561 4.659 1.221 1.00 93.38 83 ILE A CA 1
ATOM 697 C C . ILE A 1 83 ? 8.429 3.427 2.119 1.00 93.38 83 ILE A C 1
ATOM 699 O O . ILE A 1 83 ? 8.489 3.566 3.336 1.00 93.38 83 ILE A O 1
ATOM 703 N N . LEU A 1 84 ? 8.311 2.222 1.555 1.00 94.31 84 LEU A N 1
ATOM 704 C CA . LEU A 1 84 ? 8.238 0.984 2.335 1.00 94.31 84 LEU A CA 1
ATOM 705 C C . LEU A 1 84 ? 9.493 0.765 3.194 1.00 94.31 84 LEU A C 1
ATOM 707 O O . LEU A 1 84 ? 9.376 0.328 4.337 1.00 94.31 84 LEU A O 1
ATOM 711 N N . GLN A 1 85 ? 10.676 1.094 2.674 1.00 93.69 85 GLN A N 1
ATOM 712 C CA 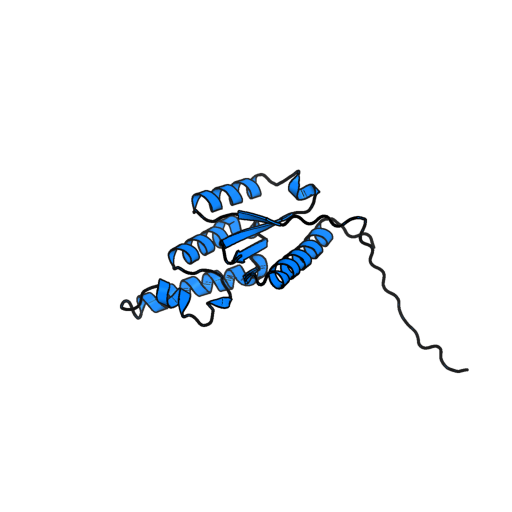. GLN A 1 85 ? 11.945 0.941 3.391 1.00 93.69 85 GLN A CA 1
ATOM 713 C C . GLN A 1 85 ? 12.122 1.964 4.517 1.00 93.69 85 GLN A C 1
ATOM 715 O O . GLN A 1 85 ? 12.597 1.608 5.594 1.00 93.69 85 GLN A O 1
ATOM 720 N N . VAL A 1 86 ? 11.742 3.222 4.283 1.00 92.56 86 VAL A N 1
ATOM 721 C CA . VAL A 1 86 ? 11.959 4.312 5.249 1.00 92.56 86 VAL A CA 1
ATOM 722 C C . VAL A 1 86 ? 10.805 4.411 6.250 1.00 92.56 86 VAL A C 1
ATOM 724 O O . VAL A 1 86 ? 11.015 4.487 7.460 1.00 92.56 86 VAL A O 1
ATOM 727 N N . ASN A 1 87 ? 9.575 4.365 5.742 1.00 92.00 87 ASN A N 1
ATOM 728 C CA . ASN A 1 87 ? 8.353 4.744 6.448 1.00 92.00 87 ASN A CA 1
ATOM 729 C C . ASN A 1 87 ? 7.265 3.655 6.430 1.00 92.00 87 ASN A C 1
ATOM 731 O O . ASN A 1 87 ? 6.178 3.881 6.958 1.00 92.00 87 ASN A O 1
ATOM 735 N N . GLY A 1 88 ? 7.533 2.459 5.888 1.00 90.19 88 GLY A N 1
ATOM 736 C CA . GLY A 1 88 ? 6.518 1.416 5.681 1.00 90.19 88 GLY A CA 1
ATOM 737 C C . GLY A 1 88 ? 5.730 1.045 6.940 1.00 90.19 88 GLY A C 1
ATOM 738 O O . GLY A 1 88 ? 4.530 0.816 6.874 1.00 90.19 88 GLY A O 1
ATOM 739 N N . ARG A 1 89 ? 6.362 1.094 8.119 1.00 92.50 89 ARG A N 1
ATOM 740 C CA . ARG A 1 89 ? 5.710 0.815 9.413 1.00 92.50 89 ARG A CA 1
ATOM 741 C C . ARG A 1 89 ? 4.538 1.745 9.770 1.00 92.50 89 ARG A C 1
ATOM 743 O O . ARG A 1 89 ? 3.808 1.439 10.708 1.00 92.50 89 ARG A O 1
ATOM 750 N N . PHE A 1 90 ? 4.398 2.882 9.091 1.00 92.06 90 PHE A N 1
ATOM 751 C CA . PHE A 1 90 ? 3.369 3.890 9.363 1.00 92.06 90 PHE A CA 1
ATOM 752 C C . PHE A 1 90 ? 2.127 3.764 8.475 1.00 92.06 90 PHE A C 1
ATOM 754 O O . PHE A 1 90 ? 1.146 4.475 8.702 1.00 92.06 90 PHE A O 1
ATOM 761 N N . PHE A 1 91 ? 2.157 2.854 7.500 1.00 93.88 91 PHE A N 1
ATOM 762 C CA . PHE A 1 91 ? 1.067 2.596 6.566 1.00 93.88 91 PHE A CA 1
ATOM 763 C C . PHE A 1 91 ? 0.561 1.163 6.727 1.00 93.88 91 PHE A C 1
ATOM 765 O O . PHE A 1 91 ? 1.333 0.254 7.029 1.00 93.88 91 PHE A O 1
ATOM 772 N N . ASP A 1 92 ? -0.737 0.955 6.517 1.00 95.00 92 ASP A N 1
ATOM 773 C CA . ASP A 1 92 ? -1.354 -0.366 6.657 1.00 95.00 92 ASP A CA 1
ATOM 774 C C . ASP A 1 92 ? -1.506 -1.047 5.283 1.00 95.00 92 ASP A C 1
ATOM 776 O O . ASP A 1 92 ? -1.178 -2.226 5.133 1.00 95.00 92 ASP A O 1
ATOM 780 N N . PHE A 1 93 ? -1.908 -0.291 4.255 1.00 95.69 93 PHE A N 1
ATOM 781 C CA . PHE A 1 93 ? -2.111 -0.800 2.895 1.00 95.69 93 PHE A CA 1
ATOM 782 C C . PHE A 1 93 ? -1.543 0.138 1.831 1.00 95.69 93 PHE A C 1
ATOM 784 O O . PHE A 1 93 ? -1.331 1.326 2.070 1.00 95.69 93 PHE A O 1
ATOM 791 N N . TYR A 1 94 ? -1.362 -0.392 0.628 1.00 95.19 94 TYR A N 1
ATOM 792 C CA . TYR A 1 94 ? -1.261 0.398 -0.595 1.00 95.19 94 TYR A CA 1
ATOM 793 C C . TYR A 1 94 ? -2.383 -0.027 -1.540 1.00 95.19 94 TYR A C 1
ATOM 795 O O . TYR A 1 94 ? -2.594 -1.225 -1.731 1.00 95.19 94 TYR A O 1
ATOM 803 N N . VAL A 1 95 ? -3.115 0.940 -2.089 1.00 93.81 95 VAL A N 1
ATOM 804 C CA . VAL A 1 95 ? -4.410 0.722 -2.750 1.00 93.81 95 VAL A CA 1
ATOM 805 C C . VAL A 1 95 ? -4.430 1.404 -4.120 1.00 93.81 95 VAL A C 1
ATOM 807 O O . VAL A 1 95 ? -4.047 2.569 -4.227 1.00 93.81 95 VAL A O 1
ATOM 810 N N . ASP A 1 96 ? -4.901 0.700 -5.154 1.00 93.31 96 ASP A N 1
ATOM 811 C CA . ASP A 1 96 ? -5.313 1.242 -6.459 1.00 93.31 96 ASP A CA 1
ATOM 812 C C . ASP A 1 96 ? -6.841 1.301 -6.524 1.00 93.31 96 ASP A C 1
ATOM 814 O O . ASP A 1 96 ? -7.510 0.270 -6.635 1.00 93.31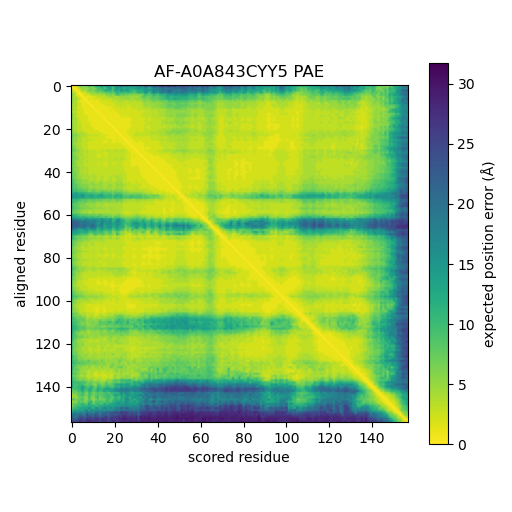 96 ASP A O 1
ATOM 818 N N . THR A 1 97 ? -7.381 2.521 -6.479 1.00 89.88 97 THR A N 1
ATOM 819 C CA . THR A 1 97 ? -8.824 2.786 -6.583 1.00 89.88 97 THR A CA 1
ATOM 820 C C . THR A 1 97 ? -9.325 2.773 -8.030 1.00 89.88 97 THR A C 1
ATOM 822 O O . THR A 1 97 ? -10.508 2.980 -8.284 1.00 89.88 97 THR A O 1
ATOM 825 N N . GLY A 1 98 ? -8.429 2.586 -9.006 1.00 89.00 98 GLY A N 1
ATOM 826 C CA . GLY A 1 98 ? -8.688 2.772 -10.432 1.00 89.00 98 GLY A CA 1
ATOM 827 C C . GLY A 1 98 ? -8.428 4.208 -10.891 1.00 89.00 98 GLY A C 1
ATOM 828 O O . GLY A 1 98 ? -7.834 4.405 -11.955 1.00 89.00 98 GLY A O 1
ATOM 829 N N . GLU A 1 99 ? -8.793 5.195 -10.069 1.00 88.56 99 GLU A N 1
ATOM 830 C CA . GLU A 1 99 ? -8.566 6.624 -10.323 1.00 88.56 99 GLU A CA 1
ATOM 831 C C . GLU A 1 99 ? -7.188 7.088 -9.850 1.00 88.56 99 GLU A C 1
ATOM 833 O O . GLU A 1 99 ? -6.506 7.862 -10.526 1.00 88.56 99 GLU A O 1
ATOM 838 N N . PHE A 1 100 ? -6.766 6.620 -8.676 1.00 88.62 100 PHE A N 1
ATOM 839 C CA . PHE A 1 100 ? -5.483 6.970 -8.090 1.00 88.62 100 PHE A CA 1
ATOM 840 C C . PHE A 1 100 ? -4.937 5.839 -7.225 1.00 88.62 100 PHE A C 1
ATOM 842 O O . PHE A 1 100 ? -5.652 4.935 -6.796 1.00 88.62 100 PHE A O 1
ATOM 849 N N . ARG A 1 101 ? -3.633 5.917 -6.962 1.00 91.31 101 ARG A N 1
ATOM 850 C CA . ARG A 1 101 ? -2.921 4.992 -6.086 1.00 91.31 101 ARG A CA 1
ATOM 851 C C . ARG A 1 101 ? -2.390 5.717 -4.874 1.00 91.31 101 ARG A C 1
ATOM 853 O O . ARG A 1 101 ? -1.943 6.861 -4.984 1.00 91.31 101 ARG A O 1
ATOM 860 N N . CYS A 1 102 ? -2.494 5.075 -3.722 1.00 93.31 102 CYS A N 1
ATOM 861 C CA . CYS A 1 102 ? -2.175 5.711 -2.458 1.00 93.31 102 CYS A CA 1
ATOM 862 C C . CYS A 1 102 ? -1.765 4.709 -1.386 1.00 93.31 102 CYS A C 1
ATOM 864 O O . CYS A 1 102 ? -2.213 3.563 -1.380 1.00 93.31 102 CYS A O 1
ATOM 866 N N . PHE A 1 103 ? -0.951 5.175 -0.444 1.00 94.75 103 PHE A N 1
ATOM 867 C CA . PHE A 1 103 ? -0.849 4.518 0.848 1.00 94.75 103 PHE A CA 1
ATOM 868 C C . PHE A 1 103 ? -2.104 4.799 1.668 1.00 94.75 103 PHE A C 1
ATOM 870 O O . PHE A 1 103 ? -2.644 5.903 1.643 1.00 94.75 103 PHE A O 1
ATOM 877 N N . CYS A 1 104 ? -2.563 3.799 2.404 1.00 94.06 104 CYS A N 1
ATOM 878 C CA . CYS A 1 104 ? -3.737 3.881 3.249 1.00 94.06 104 CYS A CA 1
ATOM 879 C C . CYS A 1 104 ? -3.363 3.579 4.700 1.00 94.06 104 CYS A C 1
ATOM 881 O O . CYS A 1 104 ? -2.668 2.601 4.993 1.00 94.06 104 CYS A O 1
ATOM 883 N N . ILE A 1 105 ? -3.866 4.414 5.604 1.00 92.44 105 ILE A N 1
ATOM 884 C CA . ILE A 1 105 ? -3.740 4.255 7.052 1.00 92.44 105 ILE A CA 1
ATOM 885 C C . ILE A 1 105 ? -5.123 3.955 7.622 1.00 92.44 105 ILE A C 1
ATOM 887 O O . ILE A 1 105 ? -6.068 4.700 7.376 1.00 92.44 105 ILE A O 1
ATOM 891 N N . VAL A 1 106 ? -5.245 2.887 8.401 1.00 90.62 106 VAL A N 1
ATOM 892 C CA . VAL A 1 106 ? -6.466 2.540 9.128 1.00 90.62 106 VAL A CA 1
ATOM 893 C C . VAL A 1 106 ? -6.427 3.200 10.500 1.00 90.62 106 VAL A C 1
ATOM 895 O O . VAL A 1 106 ? -5.576 2.883 11.339 1.00 90.62 106 VAL A O 1
ATOM 898 N N . LEU A 1 107 ? -7.369 4.111 10.739 1.00 85.25 107 LEU A N 1
ATOM 899 C CA . LEU A 1 107 ? -7.459 4.871 11.983 1.00 85.25 107 LEU A CA 1
ATOM 900 C C . LEU A 1 107 ? -8.707 4.491 12.777 1.00 85.25 107 LEU A C 1
ATOM 902 O O . LEU A 1 107 ? -9.801 4.363 12.231 1.00 85.25 107 LEU A O 1
ATOM 906 N N . THR A 1 108 ? -8.537 4.370 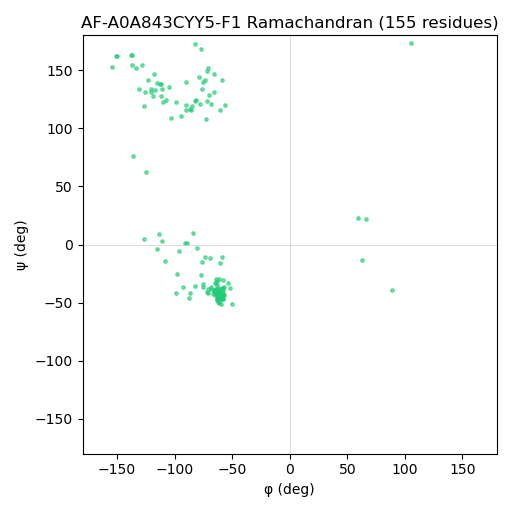14.094 1.00 82.12 108 THR A N 1
ATOM 907 C CA . THR A 1 108 ? -9.653 4.434 15.045 1.00 82.12 108 THR A CA 1
ATOM 908 C C . THR A 1 108 ? -10.087 5.891 15.241 1.00 82.12 108 THR A C 1
ATOM 910 O O . THR A 1 108 ? -9.358 6.816 14.870 1.00 82.12 108 THR A O 1
ATOM 913 N N . ASP A 1 109 ? -11.232 6.120 15.887 1.00 76.06 109 ASP A N 1
ATOM 914 C CA . ASP A 1 109 ? -11.683 7.480 16.224 1.00 76.06 109 ASP A CA 1
ATOM 915 C C . ASP A 1 109 ? -10.665 8.258 17.077 1.00 76.06 109 ASP A C 1
ATOM 917 O O . ASP A 1 109 ? -10.464 9.456 16.865 1.00 76.06 109 ASP A O 1
ATOM 921 N N . ASP A 1 110 ? -9.972 7.580 17.995 1.00 72.44 110 ASP A N 1
ATOM 922 C CA . ASP A 1 110 ? -8.886 8.179 18.778 1.00 72.44 110 ASP A CA 1
ATOM 923 C C . ASP A 1 110 ? -7.641 8.439 17.922 1.00 72.44 110 ASP A C 1
ATOM 925 O O . ASP A 1 110 ? -7.035 9.506 18.021 1.00 72.44 110 ASP A O 1
ATOM 929 N N . GLY A 1 111 ? -7.286 7.501 17.036 1.00 72.06 111 GLY A N 1
ATOM 930 C CA . GLY A 1 111 ? -6.153 7.644 16.117 1.00 72.06 111 GLY A CA 1
ATOM 931 C C . GLY A 1 111 ? -6.333 8.788 15.117 1.00 72.06 111 GLY A C 1
ATOM 932 O O . GLY A 1 111 ? -5.360 9.432 14.737 1.00 72.06 111 GLY A O 1
ATOM 933 N N . LYS A 1 112 ? -7.580 9.103 14.744 1.00 74.44 112 LYS A N 1
ATOM 934 C CA . LYS A 1 112 ? -7.915 10.285 13.940 1.00 74.44 112 LYS A CA 1
ATOM 935 C C . LYS A 1 112 ? -7.603 11.593 14.673 1.00 74.44 112 LYS A C 1
ATOM 937 O O . LYS A 1 112 ? -7.184 12.557 14.041 1.00 74.44 112 LYS A O 1
ATOM 942 N N . LYS A 1 113 ? -7.855 11.652 15.985 1.00 75.31 113 LYS A N 1
ATOM 943 C CA . LYS A 1 113 ? -7.673 12.871 16.793 1.00 75.31 113 LYS A CA 1
ATOM 944 C C . LYS A 1 113 ? -6.225 13.067 17.230 1.00 75.31 113 LYS A C 1
ATOM 946 O O . LYS A 1 113 ? -5.764 14.200 17.283 1.00 75.31 113 LYS A O 1
ATOM 951 N N . ASN A 1 114 ? -5.529 11.972 17.523 1.00 78.75 114 ASN A N 1
ATOM 952 C CA . ASN A 1 114 ? -4.194 11.975 18.113 1.00 78.75 114 ASN A CA 1
ATOM 953 C C . ASN A 1 114 ? -3.218 11.176 17.244 1.00 78.75 114 ASN A C 1
ATOM 955 O O . ASN A 1 114 ? -2.684 10.152 17.674 1.00 78.75 114 ASN A O 1
ATOM 959 N N . MET A 1 115 ? -3.010 11.623 16.004 1.00 83.44 115 MET A N 1
ATOM 960 C CA . MET A 1 115 ? -2.031 10.994 15.123 1.00 83.44 115 MET A CA 1
ATOM 961 C C . MET A 1 115 ? -0.606 11.293 15.621 1.00 83.44 115 MET A C 1
ATOM 963 O O . MET A 1 115 ? -0.280 12.461 15.842 1.00 83.44 115 MET A O 1
ATOM 967 N N . PRO A 1 116 ? 0.250 10.273 15.798 1.00 86.62 116 PRO A N 1
ATOM 968 C CA . PRO A 1 116 ? 1.644 10.470 16.182 1.00 86.62 116 PRO A CA 1
ATOM 969 C C . PRO A 1 116 ? 2.420 11.342 15.180 1.00 86.62 116 PRO A C 1
ATOM 971 O O . PRO A 1 116 ? 2.253 11.196 13.971 1.00 86.62 116 PRO A O 1
ATOM 974 N N . GLU A 1 117 ? 3.312 12.205 15.672 1.00 88.62 117 GLU A N 1
ATOM 975 C CA . GLU A 1 117 ? 4.089 13.146 14.842 1.00 88.62 117 GLU A CA 1
ATOM 976 C C . GLU A 1 117 ? 4.921 12.437 13.763 1.00 88.62 117 GLU A C 1
ATOM 978 O O . GLU A 1 117 ? 4.884 12.814 12.598 1.00 88.62 117 GLU A O 1
ATOM 983 N N . ASN A 1 118 ? 5.561 11.320 14.110 1.00 88.19 118 ASN A N 1
ATOM 984 C CA . ASN A 1 118 ? 6.301 10.480 13.165 1.00 88.19 118 ASN A CA 1
ATOM 985 C C . ASN A 1 118 ? 5.425 9.880 12.046 1.00 88.19 118 ASN A C 1
ATOM 987 O O . ASN A 1 118 ? 5.910 9.641 10.943 1.00 88.19 118 ASN A O 1
ATOM 991 N N . GLN A 1 119 ? 4.140 9.631 12.309 1.00 86.69 119 GLN A N 1
ATOM 992 C CA . GLN A 1 119 ? 3.200 9.191 11.281 1.00 86.69 119 GLN A CA 1
ATOM 993 C C . GLN A 1 119 ? 2.809 10.357 10.365 1.00 86.69 119 GLN A C 1
ATOM 995 O O . GLN A 1 119 ? 2.710 10.161 9.159 1.00 86.69 119 GLN A O 1
ATOM 1000 N N . ILE A 1 120 ? 2.663 11.571 10.902 1.00 88.31 120 ILE A N 1
ATOM 1001 C CA . ILE A 1 120 ? 2.439 12.786 10.102 1.00 88.31 120 ILE A CA 1
ATOM 1002 C C . ILE A 1 120 ? 3.647 13.059 9.197 1.00 88.31 120 ILE A C 1
ATOM 1004 O O . ILE A 1 120 ? 3.477 13.291 8.002 1.00 88.31 120 ILE A O 1
ATOM 1008 N N . GLU A 1 121 ? 4.866 12.977 9.730 1.00 90.19 121 GLU A N 1
ATOM 1009 C CA . GLU A 1 121 ? 6.099 13.123 8.947 1.00 90.19 121 GLU A CA 1
ATOM 1010 C C . GLU A 1 121 ? 6.169 12.103 7.805 1.00 90.19 121 GLU A C 1
ATOM 1012 O O . GLU A 1 121 ? 6.456 12.471 6.666 1.00 90.19 121 GLU A O 1
ATOM 1017 N N . ALA A 1 122 ? 5.817 10.842 8.073 1.00 88.88 122 ALA A N 1
ATOM 1018 C CA . ALA A 1 122 ? 5.770 9.799 7.054 1.00 88.88 122 ALA A CA 1
ATOM 1019 C C . ALA A 1 122 ? 4.781 10.115 5.917 1.00 88.88 122 ALA A C 1
ATOM 1021 O O . ALA A 1 122 ? 5.094 9.864 4.750 1.00 88.88 122 ALA A O 1
ATOM 1022 N N . ILE A 1 123 ? 3.613 10.682 6.241 1.00 88.75 123 ILE A N 1
ATOM 1023 C CA . ILE A 1 123 ? 2.624 11.142 5.253 1.00 88.75 123 ILE A CA 1
ATOM 1024 C C . ILE A 1 123 ? 3.221 12.259 4.392 1.00 88.75 123 ILE A C 1
ATOM 1026 O O . ILE A 1 123 ? 3.174 12.179 3.164 1.00 88.75 123 ILE A O 1
ATOM 1030 N N . LEU A 1 124 ? 3.825 13.268 5.023 1.00 89.62 124 LEU A N 1
ATOM 1031 C CA . LEU A 1 124 ? 4.432 14.402 4.323 1.00 89.62 124 LEU A CA 1
ATOM 1032 C C . LEU A 1 124 ? 5.587 13.963 3.414 1.00 89.62 124 LEU A C 1
ATOM 1034 O O . LEU A 1 124 ? 5.749 14.492 2.315 1.00 89.62 124 LEU A O 1
ATOM 1038 N N . ASP A 1 125 ? 6.387 12.988 3.837 1.00 88.56 125 ASP A N 1
ATOM 1039 C CA . ASP A 1 125 ? 7.465 12.441 3.015 1.00 88.56 125 ASP A CA 1
ATOM 1040 C C . ASP A 1 125 ? 6.938 11.658 1.807 1.00 88.56 125 ASP A C 1
ATOM 1042 O O . ASP A 1 125 ? 7.480 11.800 0.708 1.00 88.56 125 ASP A O 1
ATOM 1046 N N . ALA A 1 126 ? 5.850 10.896 1.963 1.00 85.75 126 ALA A N 1
ATOM 1047 C CA . ALA A 1 126 ? 5.186 10.245 0.835 1.00 85.75 126 ALA A CA 1
ATOM 1048 C C . ALA A 1 126 ? 4.653 11.275 -0.179 1.00 85.75 126 ALA A C 1
ATOM 1050 O O . ALA A 1 126 ? 4.851 11.118 -1.389 1.00 85.75 126 ALA A O 1
ATOM 1051 N N . GLU A 1 127 ? 4.064 12.374 0.301 1.00 86.06 127 GLU A N 1
ATOM 1052 C CA . GLU A 1 127 ? 3.561 13.454 -0.553 1.00 86.06 127 GLU A CA 1
ATOM 1053 C C . GLU A 1 127 ? 4.678 14.174 -1.320 1.00 86.06 127 GLU A C 1
ATOM 1055 O O . GLU A 1 127 ? 4.526 14.433 -2.517 1.00 86.06 127 GLU A O 1
ATOM 1060 N N . LYS A 1 128 ? 5.837 14.427 -0.692 1.00 88.56 128 LYS A N 1
ATOM 1061 C CA . LYS A 1 128 ? 7.028 14.971 -1.382 1.00 88.56 128 LYS A CA 1
ATOM 1062 C C . LYS A 1 128 ? 7.483 14.074 -2.536 1.00 88.56 128 LYS A C 1
ATOM 1064 O O . LYS A 1 128 ? 8.007 14.566 -3.532 1.00 88.56 128 LYS A O 1
ATOM 1069 N N . MET A 1 129 ? 7.261 12.765 -2.422 1.00 83.88 129 MET A N 1
ATOM 1070 C CA . MET A 1 129 ? 7.544 11.782 -3.470 1.00 83.88 129 MET A CA 1
ATOM 1071 C C . MET A 1 129 ? 6.417 11.647 -4.508 1.00 83.88 129 MET A C 1
ATOM 1073 O O . MET A 1 129 ? 6.454 10.738 -5.337 1.00 83.88 129 MET A O 1
ATOM 1077 N N . SER A 1 130 ? 5.425 12.546 -4.489 1.00 83.56 130 SER A N 1
ATOM 1078 C CA . SER A 1 130 ? 4.223 12.501 -5.335 1.00 83.56 130 SER A CA 1
ATOM 1079 C C . SER A 1 130 ? 3.387 11.226 -5.160 1.00 83.56 130 SER A C 1
ATOM 1081 O O . SER A 1 130 ? 2.610 10.864 -6.045 1.00 83.56 130 SER A O 1
ATOM 1083 N N . VAL A 1 131 ? 3.518 10.546 -4.016 1.00 84.75 131 VAL A N 1
ATOM 1084 C CA . VAL A 1 131 ? 2.688 9.397 -3.650 1.00 84.75 131 VAL A CA 1
ATOM 1085 C C . VAL A 1 131 ? 1.588 9.881 -2.716 1.00 84.75 131 VAL A C 1
ATOM 1087 O O . VAL A 1 131 ? 1.851 10.475 -1.674 1.00 84.75 131 VAL A O 1
ATOM 1090 N N . ARG A 1 132 ? 0.329 9.643 -3.093 1.00 85.81 132 ARG A N 1
ATOM 1091 C CA . ARG A 1 132 ? -0.816 10.061 -2.278 1.00 85.81 132 ARG A CA 1
ATOM 1092 C C . ARG A 1 132 ? -0.922 9.201 -1.024 1.00 85.81 132 ARG A C 1
ATOM 1094 O O . ARG A 1 132 ? -0.638 8.004 -1.066 1.00 85.81 132 ARG A O 1
ATOM 1101 N N . THR A 1 133 ? -1.436 9.792 0.047 1.00 85.00 133 THR A N 1
ATOM 1102 C CA . THR A 1 133 ? -1.845 9.058 1.244 1.00 85.00 133 THR A CA 1
ATOM 1103 C C . THR A 1 133 ? -3.309 9.337 1.554 1.00 85.00 133 THR A C 1
ATOM 1105 O O . THR A 1 133 ? -3.779 10.462 1.397 1.00 85.00 133 THR A O 1
ATOM 1108 N N . VAL A 1 134 ? -4.035 8.315 1.995 1.00 87.94 134 VAL A N 1
ATOM 1109 C CA . VAL A 1 134 ? -5.416 8.416 2.467 1.00 87.94 134 VAL A CA 1
ATOM 1110 C C . VAL A 1 134 ? -5.562 7.763 3.838 1.00 87.94 134 VAL A C 1
ATOM 1112 O O . VAL A 1 134 ? -4.808 6.861 4.205 1.00 87.94 134 VAL A O 1
ATOM 1115 N N . ALA A 1 135 ? -6.556 8.207 4.600 1.00 84.12 135 ALA A N 1
ATOM 1116 C CA . ALA A 1 135 ? -6.949 7.558 5.841 1.00 84.12 135 ALA A CA 1
ATOM 1117 C C . ALA A 1 135 ? -8.281 6.832 5.637 1.00 84.12 135 ALA A C 1
ATOM 1119 O O . ALA A 1 135 ? -9.276 7.452 5.259 1.00 84.12 135 ALA A O 1
ATOM 1120 N N . PHE A 1 136 ? -8.307 5.532 5.919 1.00 84.56 136 PHE A N 1
ATOM 1121 C CA . PHE A 1 136 ? -9.542 4.777 6.050 1.00 84.56 136 PHE A CA 1
ATOM 1122 C C . PHE A 1 136 ? -10.065 4.930 7.476 1.00 84.56 136 PHE A C 1
ATOM 1124 O O . PHE A 1 136 ? -9.393 4.575 8.449 1.00 84.56 136 PHE A O 1
ATOM 1131 N N . ILE A 1 137 ? -11.269 5.485 7.588 1.00 78.38 137 ILE A N 1
ATOM 1132 C CA . ILE A 1 137 ? -11.931 5.764 8.858 1.00 78.38 137 ILE A CA 1
ATOM 1133 C C . ILE A 1 137 ? -13.305 5.113 8.790 1.00 78.38 137 ILE A C 1
ATOM 1135 O O . ILE A 1 137 ? -14.122 5.480 7.946 1.00 78.38 137 ILE A O 1
ATOM 1139 N N . ALA A 1 138 ? -13.564 4.173 9.692 1.00 71.50 138 ALA A N 1
ATOM 1140 C CA . ALA A 1 138 ? -14.881 3.581 9.862 1.00 71.50 138 ALA A CA 1
ATOM 1141 C C . ALA A 1 138 ? -15.314 3.710 11.323 1.00 71.50 138 ALA A C 1
ATOM 1143 O O . ALA A 1 138 ? -14.557 3.393 12.240 1.00 71.50 138 ALA A O 1
ATOM 1144 N N . ALA A 1 139 ? -16.542 4.183 11.524 1.00 64.38 139 ALA A N 1
ATOM 1145 C CA . ALA A 1 139 ? -17.159 4.258 12.838 1.00 64.38 139 ALA A CA 1
ATOM 1146 C C . ALA A 1 139 ? -17.842 2.919 13.140 1.00 64.38 139 ALA A C 1
ATOM 1148 O O . ALA A 1 139 ? -18.787 2.530 12.453 1.00 64.38 139 ALA A O 1
ATOM 1149 N N . VAL A 1 140 ? -17.375 2.216 14.171 1.00 63.47 140 VAL A N 1
ATOM 1150 C CA . VAL A 1 140 ? -18.082 1.051 14.716 1.00 63.47 140 VAL A CA 1
ATOM 1151 C C . VAL A 1 140 ? -18.937 1.555 15.873 1.00 63.47 140 VAL A C 1
ATOM 1153 O O . VAL A 1 140 ? -18.410 2.001 16.889 1.00 63.47 140 VAL A O 1
ATOM 1156 N N . ALA A 1 141 ? -20.259 1.554 15.705 1.00 53.59 141 ALA A N 1
ATOM 1157 C CA . ALA A 1 141 ? -21.170 2.017 16.744 1.00 53.59 141 ALA A CA 1
ATOM 1158 C C . ALA A 1 141 ? -21.237 0.997 17.900 1.00 53.59 141 ALA A C 1
ATOM 1160 O O . ALA A 1 141 ? -21.840 -0.063 17.748 1.00 53.59 141 ALA A O 1
ATOM 1161 N N . GLY A 1 142 ? -20.653 1.337 19.055 1.00 58.78 142 GLY A N 1
ATOM 1162 C CA . GLY A 1 142 ? -20.792 0.593 20.317 1.00 58.78 142 GLY A CA 1
ATOM 1163 C C . GLY A 1 142 ? -19.574 -0.241 20.743 1.00 58.78 142 GLY A C 1
ATOM 1164 O O . GLY A 1 142 ? -18.595 -0.373 20.012 1.00 58.78 142 GLY A O 1
ATOM 1165 N N . ASP A 1 143 ? -19.650 -0.803 21.956 1.00 62.53 143 ASP A N 1
ATOM 1166 C CA . ASP A 1 143 ? -18.679 -1.778 22.468 1.00 62.53 143 ASP A CA 1
ATOM 1167 C C . ASP A 1 143 ? -18.866 -3.112 21.723 1.00 62.53 143 ASP A C 1
ATOM 1169 O O . ASP A 1 143 ? -19.949 -3.697 21.734 1.00 62.53 143 ASP A O 1
ATOM 1173 N N . ALA A 1 144 ? -17.808 -3.619 21.090 1.00 65.00 144 ALA A N 1
ATOM 1174 C CA . ALA A 1 144 ? -17.820 -4.961 20.522 1.00 65.00 144 ALA A CA 1
ATOM 1175 C C . ALA A 1 144 ? -17.543 -5.997 21.629 1.00 65.00 144 ALA A C 1
ATOM 1177 O O . ALA A 1 144 ? -16.521 -5.927 22.320 1.00 65.00 144 ALA A O 1
ATOM 1178 N N . GLU A 1 145 ? -18.446 -6.967 21.797 1.00 61.25 145 GLU A N 1
ATOM 1179 C CA . GLU A 1 145 ? -18.324 -8.044 22.784 1.00 61.25 145 GLU A CA 1
ATOM 1180 C C . GLU A 1 145 ? -18.243 -9.416 22.109 1.00 61.25 145 GLU A C 1
ATOM 1182 O O . GLU A 1 145 ? -19.047 -9.760 21.247 1.00 61.25 145 GLU A O 1
ATOM 1187 N N . ALA A 1 146 ? -17.277 -10.227 22.544 1.00 67.69 146 ALA A N 1
ATOM 1188 C CA . ALA A 1 146 ? -17.144 -11.620 22.123 1.00 67.69 146 ALA A CA 1
ATOM 1189 C C . ALA A 1 146 ? -17.430 -12.578 23.290 1.00 67.69 146 ALA A C 1
ATOM 1191 O O . ALA A 1 146 ? -16.949 -12.363 24.415 1.00 67.69 146 ALA A O 1
ATOM 1192 N N . SER A 1 147 ? -18.170 -13.652 23.006 1.00 67.25 147 SER A N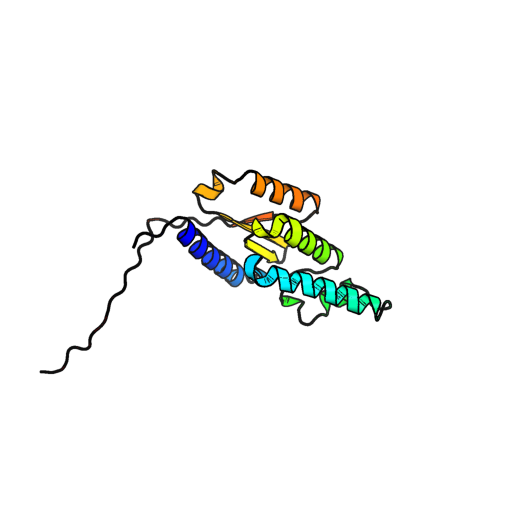 1
ATOM 1193 C CA . SER A 1 147 ? -18.426 -14.777 23.912 1.00 67.25 147 SER A CA 1
ATOM 1194 C C . SER A 1 147 ? -18.304 -16.110 23.163 1.00 67.25 147 SER A C 1
ATOM 1196 O O . SER A 1 147 ? -18.452 -16.161 21.944 1.00 67.25 147 SER A O 1
ATOM 1198 N N . VAL A 1 148 ? -17.985 -17.184 23.888 1.00 75.75 148 VAL A N 1
ATOM 1199 C CA . VAL A 1 148 ? -17.872 -18.546 23.346 1.00 75.75 148 VAL A CA 1
ATOM 1200 C C . VAL A 1 148 ? -18.897 -19.420 24.057 1.00 75.75 148 VAL A C 1
ATOM 1202 O O . VAL A 1 148 ? -18.918 -19.458 25.287 1.00 75.75 148 VAL A O 1
ATOM 1205 N N . LEU A 1 149 ? -19.729 -20.131 23.294 1.00 82.75 149 LEU A N 1
ATOM 1206 C CA . LEU A 1 149 ? -20.706 -21.083 23.820 1.00 82.75 149 LEU A CA 1
ATOM 1207 C C . LEU A 1 149 ? -20.280 -22.513 23.461 1.00 82.75 149 LEU A C 1
ATOM 1209 O O . LEU A 1 149 ? -20.129 -22.840 22.285 1.00 82.75 149 LEU A O 1
ATOM 1213 N N . GLN A 1 150 ? -20.116 -23.380 24.463 1.00 76.31 150 GLN A N 1
ATOM 1214 C CA . GLN A 1 150 ? -19.908 -24.812 24.238 1.00 76.31 150 GLN A CA 1
ATOM 1215 C C . GLN A 1 150 ? -21.265 -25.516 24.107 1.00 76.31 150 GLN A C 1
ATOM 1217 O O . GLN A 1 150 ? -22.026 -25.584 25.071 1.00 76.31 150 GLN A O 1
ATOM 1222 N N . ILE A 1 151 ? -21.556 -26.079 22.934 1.00 80.88 151 ILE A N 1
ATOM 1223 C CA . ILE A 1 151 ? -22.787 -26.842 22.690 1.00 80.88 151 ILE A CA 1
ATOM 1224 C C . ILE A 1 151 ? -22.529 -28.318 23.024 1.00 80.88 151 ILE A C 1
ATOM 1226 O O . ILE A 1 151 ? -21.660 -28.949 22.423 1.00 80.88 151 ILE A O 1
ATOM 1230 N N . LYS A 1 152 ? -23.280 -28.881 23.980 1.00 71.25 152 LYS A N 1
ATOM 1231 C CA . LYS A 1 152 ? -23.318 -30.330 24.248 1.00 71.25 152 LYS A CA 1
ATOM 1232 C C . LYS A 1 152 ? -24.619 -30.911 23.699 1.00 71.25 152 LYS A C 1
ATOM 1234 O O . LYS A 1 152 ? -25.682 -30.336 23.911 1.00 71.25 152 LYS A O 1
ATOM 1239 N N . LYS A 1 153 ? -24.535 -32.058 23.021 1.00 63.22 153 LYS A N 1
ATOM 1240 C CA . LYS A 1 153 ? -25.709 -32.856 22.648 1.00 63.22 153 LYS A CA 1
ATOM 1241 C C . LYS A 1 153 ? -26.311 -33.422 23.940 1.00 63.22 153 LYS A C 1
ATOM 1243 O O . LYS A 1 153 ? -25.597 -34.098 24.678 1.00 63.22 153 LYS A O 1
ATOM 1248 N N . SER A 1 154 ? -27.574 -33.121 24.236 1.00 65.62 154 SER A N 1
ATOM 1249 C CA . SER A 1 154 ? -28.329 -33.840 25.266 1.00 65.62 154 SER A CA 1
ATOM 1250 C C . SER A 1 154 ? -28.387 -35.307 24.844 1.00 65.62 154 SER A C 1
ATOM 1252 O O . SER A 1 154 ? -28.880 -35.608 23.758 1.00 65.62 154 SER A O 1
ATOM 1254 N N . GLY A 1 155 ? -27.779 -36.192 25.634 1.00 58.88 155 GLY A N 1
ATOM 1255 C CA . GLY A 1 155 ? -27.936 -37.629 25.444 1.00 58.88 155 GLY A CA 1
ATOM 1256 C C . GLY A 1 155 ? -29.384 -37.997 25.730 1.00 58.88 155 GLY A C 1
ATOM 1257 O O . GLY A 1 155 ? -29.928 -37.540 26.732 1.00 58.88 155 GLY A O 1
ATOM 1258 N N . ASP A 1 156 ? -29.983 -38.750 24.812 1.00 55.81 156 ASP A N 1
ATOM 1259 C CA . ASP A 1 156 ? -31.286 -39.381 24.983 1.00 55.81 156 ASP A CA 1
ATOM 1260 C C . ASP A 1 156 ? -31.237 -40.268 26.243 1.00 55.81 156 ASP A C 1
ATOM 1262 O O . ASP A 1 156 ? -30.366 -41.139 26.340 1.00 55.81 156 ASP A O 1
ATOM 1266 N N . GLU A 1 157 ? -32.105 -39.975 27.221 1.00 46.12 157 GLU A N 1
ATOM 1267 C CA . GLU A 1 157 ? -32.393 -40.852 28.371 1.00 46.12 157 GLU A CA 1
ATOM 1268 C C . GLU A 1 157 ? -33.093 -42.142 27.926 1.00 46.12 157 GLU A C 1
ATOM 1270 O O . GLU A 1 157 ? -33.968 -42.070 27.029 1.00 46.12 157 GLU A O 1
#

Nearest PDB structures (foldseek):
  4ry3-assembly1_A  TM=4.852E-01  e=4.426E-02  Homo sapiens
  4reb-assembly1_A  TM=4.414E-01  e=1.524E-01  Homo sapiens
  6xu8-assembly1_AH  TM=3.249E-01  e=1.606E+00  Drosophila melanogaster
  8btk-assembly1_Ag  TM=4.389E-01  e=5.864E+00  Oryctolagus cuniculus
  7qiz-assembly1_x  TM=3.028E-01  e=5.212E+00  Solanum lycopersicum

Sequence (157 aa):
MKINSESMKKILMVLAEQYFNDNGWKYFSVREDSEKVQKFAEDVNRQYLAYQNISRDWYVQNSGSQNRFCCRSWDELKSVVNILQVNGRFFDFYVDTGEFRCFCIVLTDDGKKNMPENQIEAILDAEKMSVRTVAFIAAVAGDAEASVLQIKKSGDE

Secondary structure (DSSP, 8-state):
-BPPHHHHHHHHHHHHHHHHHHTT-EEEEHHHHHHHHHHHHHHHHHHHHH-TTS-HHHHHHHSTTTTTS---SHHHHHHHHHHHHHHGGG-SEEEE-SS-EEEEEEE-HHHHHS--HHHHHHHHHHHHTT-EEEEEE----S--B------------